Protein AF-A0A518BG07-F1 (afdb_monomer_lite)

Secondary structure (DSSP, 8-state):
------------------------GGGS----STTSSTT------PPPPPPEEEEEEEEEEETTEEEEEEEEEEEEPPPEEEETTEEEEEEEEEETT--EEEEEEEEEEEEEEEEEEETTTEEEEEEEEEEEEEPEE-SS--TTSS-GGGTT----EEEEEE-

Structure (mmCIF, N/CA/C/O backbone):
data_AF-A0A518BG07-F1
#
_entry.id   AF-A0A518BG07-F1
#
loop_
_atom_site.group_PDB
_atom_site.id
_atom_site.type_symbol
_atom_site.label_atom_id
_atom_site.label_alt_id
_atom_site.label_comp_id
_atom_site.label_asym_id
_atom_site.label_entity_id
_atom_site.label_seq_id
_atom_site.pdbx_PDB_ins_code
_atom_site.Cartn_x
_atom_site.Cartn_y
_atom_site.Cartn_z
_atom_site.occupancy
_atom_site.B_iso_or_equiv
_atom_site.auth_seq_id
_atom_site.auth_comp_id
_atom_site.auth_asym_id
_atom_sit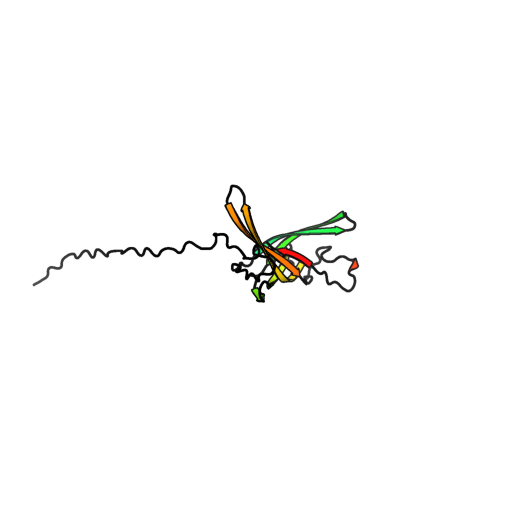e.auth_atom_id
_atom_site.pdbx_PDB_model_num
ATOM 1 N N . MET A 1 1 ? -68.582 53.447 10.411 1.00 40.47 1 MET A N 1
ATOM 2 C CA . MET A 1 1 ? -67.832 52.949 9.236 1.00 40.47 1 MET A CA 1
ATOM 3 C C . MET A 1 1 ? -66.539 53.736 9.213 1.00 40.47 1 MET A C 1
ATOM 5 O O . MET A 1 1 ? -66.644 54.947 9.168 1.00 40.47 1 MET A O 1
ATOM 9 N N . THR A 1 2 ? -65.315 53.256 9.357 1.00 42.22 2 THR A N 1
ATOM 10 C CA . THR A 1 2 ? -64.572 51.976 9.351 1.00 42.22 2 THR A CA 1
ATOM 11 C C . THR A 1 2 ? -63.141 52.449 9.696 1.00 42.22 2 THR A C 1
ATOM 13 O O . THR A 1 2 ? -62.802 53.574 9.357 1.00 42.22 2 THR A O 1
ATOM 16 N N . SER A 1 3 ? -62.188 51.756 10.293 1.00 42.72 3 SER A N 1
ATOM 17 C CA . SER A 1 3 ? -62.021 50.436 10.874 1.00 42.72 3 SER A CA 1
ATOM 18 C C . SER A 1 3 ? -60.641 50.539 11.535 1.00 42.72 3 SER A C 1
ATOM 20 O O . SER A 1 3 ? -59.670 50.886 10.866 1.00 42.72 3 SER A O 1
ATOM 22 N N . SER A 1 4 ? -60.552 50.291 12.834 1.00 48.25 4 SER A N 1
ATOM 23 C CA . SER A 1 4 ? -59.293 50.089 13.552 1.00 48.25 4 SER A CA 1
ATOM 24 C C . SER A 1 4 ? -58.664 48.775 13.085 1.00 48.25 4 SER A C 1
ATOM 26 O O . SER A 1 4 ? -59.399 47.810 12.884 1.00 48.25 4 SER A O 1
ATOM 28 N N . SER A 1 5 ? -57.340 48.677 12.969 1.00 48.06 5 SER A N 1
ATOM 29 C CA . SER A 1 5 ? -56.650 47.386 13.119 1.00 48.06 5 SER A CA 1
ATOM 30 C C . SER A 1 5 ? -55.205 47.586 13.554 1.00 48.06 5 SER A C 1
ATOM 32 O O . SER A 1 5 ? -54.411 48.264 12.908 1.00 48.06 5 SER A O 1
ATOM 34 N N . SER A 1 6 ? -54.950 47.023 14.725 1.00 46.06 6 SER A N 1
ATOM 35 C CA . SER A 1 6 ? -53.798 47.189 15.589 1.00 46.06 6 SER A CA 1
ATOM 36 C C . SER A 1 6 ? -52.596 46.357 15.149 1.00 46.06 6 SER A C 1
ATOM 38 O O . SER A 1 6 ? -52.732 45.258 14.616 1.00 46.06 6 SER A O 1
ATOM 40 N N . PHE A 1 7 ? -51.415 46.880 15.473 1.00 46.66 7 PHE A N 1
ATOM 41 C CA . PHE A 1 7 ? -50.141 46.172 15.502 1.00 46.66 7 PHE A CA 1
ATOM 42 C C . PHE A 1 7 ? -50.223 44.927 16.397 1.00 46.66 7 PHE A C 1
ATOM 44 O O . PHE A 1 7 ? -50.528 45.038 17.584 1.00 46.66 7 PHE A O 1
ATOM 51 N N . VAL A 1 8 ? -49.885 43.759 15.850 1.00 48.16 8 VAL A N 1
ATOM 52 C CA . VAL A 1 8 ? -49.605 42.548 16.630 1.00 48.16 8 VAL A CA 1
ATOM 53 C C . VAL A 1 8 ? -48.163 42.139 16.350 1.00 48.16 8 VAL A C 1
ATOM 55 O O . VAL A 1 8 ? -47.836 41.611 15.290 1.00 48.16 8 VAL A O 1
ATOM 58 N N . PHE A 1 9 ? -47.294 42.430 17.318 1.00 44.75 9 PHE A N 1
ATOM 59 C CA . PHE A 1 9 ? -45.944 41.891 17.414 1.00 44.75 9 PHE A CA 1
ATOM 60 C C . PHE A 1 9 ? -46.033 40.380 17.665 1.00 44.75 9 PHE A C 1
ATOM 62 O O . PHE A 1 9 ? -46.395 39.950 18.758 1.00 44.75 9 PHE A O 1
ATOM 69 N N . ALA A 1 10 ? -45.690 39.569 16.666 1.00 47.91 10 ALA A N 1
ATOM 70 C CA . ALA A 1 10 ? -45.465 38.141 16.855 1.00 47.91 10 ALA A CA 1
ATOM 71 C C . ALA A 1 10 ? -43.994 37.917 17.232 1.00 47.91 10 ALA A C 1
ATOM 73 O O . ALA A 1 10 ? -43.113 37.799 16.382 1.00 47.91 10 ALA A O 1
ATOM 74 N N . PHE A 1 11 ? -43.739 37.900 18.539 1.00 44.12 11 PHE A N 1
ATOM 75 C CA . PHE A 1 11 ? -42.480 37.484 19.148 1.00 44.12 11 PHE A CA 1
ATOM 76 C C . PHE A 1 11 ? -42.407 35.950 19.072 1.00 44.12 11 PHE A C 1
ATOM 78 O O . PHE A 1 11 ? -42.914 35.243 19.942 1.00 44.12 11 PHE A O 1
ATOM 85 N N . ALA A 1 12 ? -41.862 35.418 17.976 1.00 53.66 12 ALA A N 1
ATOM 86 C CA . ALA A 1 12 ? -41.652 33.984 17.827 1.00 53.66 12 ALA A CA 1
ATOM 87 C C . ALA A 1 12 ? -40.496 33.543 18.739 1.00 53.66 12 ALA A C 1
ATOM 89 O O . ALA A 1 12 ? -39.331 33.841 18.477 1.00 53.66 12 ALA A O 1
ATOM 90 N N . LEU A 1 13 ? -40.843 32.847 19.827 1.00 47.78 13 LEU A N 1
ATOM 91 C CA . LEU A 1 13 ? -39.921 32.095 20.675 1.00 47.78 13 LEU A CA 1
ATOM 92 C C . LEU A 1 13 ? -39.088 31.136 19.806 1.00 47.78 13 LEU A C 1
ATOM 94 O O . LEU A 1 13 ? -39.572 30.087 19.381 1.00 47.78 13 LEU A O 1
ATOM 98 N N . LEU A 1 14 ? -37.818 31.471 19.584 1.00 48.44 14 LEU A N 1
ATOM 99 C CA . LEU A 1 14 ? -36.816 30.541 19.078 1.00 48.44 14 LEU A CA 1
ATOM 100 C C . LEU A 1 14 ? -36.394 29.636 20.248 1.00 48.44 14 LEU A C 1
ATOM 102 O O . LEU A 1 14 ? -35.444 29.923 20.975 1.00 48.44 14 LEU A O 1
ATOM 106 N N . VAL A 1 15 ? -37.172 28.580 20.494 1.00 55.09 15 VAL A N 1
ATOM 107 C CA . VAL A 1 15 ? -36.820 27.541 21.467 1.00 55.09 15 VAL A CA 1
ATOM 108 C C . VAL A 1 15 ? -35.585 26.812 20.954 1.00 55.09 15 VAL A C 1
ATOM 110 O O . VAL A 1 15 ? -35.573 26.245 19.864 1.00 55.09 15 VAL A O 1
ATOM 113 N N . ALA A 1 16 ? -34.544 26.872 21.776 1.00 52.25 16 ALA A N 1
ATOM 114 C CA . ALA A 1 16 ? -33.262 26.226 21.614 1.00 52.25 16 ALA A CA 1
ATOM 115 C C . ALA A 1 16 ? -33.402 24.744 21.238 1.00 52.25 16 ALA A C 1
ATOM 117 O O . ALA A 1 16 ? -33.660 23.887 22.082 1.00 52.25 16 ALA A O 1
ATOM 118 N N . SER A 1 17 ? -33.127 24.425 19.976 1.00 50.03 17 SER A N 1
ATOM 119 C CA . SER A 1 17 ? -32.687 23.092 19.588 1.00 50.03 17 SER A CA 1
ATOM 120 C C . SER A 1 17 ? -31.213 22.949 19.975 1.00 50.03 17 SER A C 1
ATOM 122 O O . SER A 1 17 ? -30.315 23.026 19.135 1.00 50.03 17 SER A O 1
ATOM 124 N N . LEU A 1 18 ? -30.959 22.755 21.272 1.00 48.25 18 LEU A N 1
ATOM 125 C CA . LEU A 1 18 ? -29.749 22.096 21.758 1.00 48.25 18 LEU A CA 1
ATOM 126 C C . LEU A 1 18 ? -29.840 20.631 21.323 1.00 48.25 18 LEU A C 1
ATOM 128 O O . LEU A 1 18 ? -30.127 19.744 22.121 1.00 48.25 18 LEU A O 1
ATOM 132 N N . ILE A 1 19 ? -29.655 20.385 20.028 1.00 54.78 19 ILE A N 1
ATOM 133 C CA . ILE A 1 19 ? -29.271 19.060 19.566 1.00 54.78 19 ILE A CA 1
ATOM 134 C C . ILE A 1 19 ? -27.857 18.897 20.118 1.00 54.78 19 ILE A C 1
ATOM 136 O O . ILE A 1 19 ? -26.991 19.695 19.749 1.00 54.78 19 ILE A O 1
ATOM 140 N N . PRO A 1 20 ? -27.595 17.950 21.035 1.00 49.59 20 PRO A N 1
ATOM 141 C CA . PRO A 1 20 ? -26.227 17.606 21.350 1.00 49.59 20 PRO A CA 1
ATOM 142 C C . PRO A 1 20 ? -25.621 17.114 20.041 1.00 49.59 20 PRO A C 1
ATOM 144 O O . PRO A 1 20 ? -25.918 16.015 19.577 1.00 49.59 20 PRO A O 1
ATOM 147 N N . SER A 1 21 ? -24.825 17.973 19.410 1.00 48.00 21 SER A N 1
ATOM 148 C CA . SER A 1 21 ? -23.903 17.595 18.357 1.00 48.00 21 SER A CA 1
ATOM 149 C C . SER A 1 21 ? -23.117 16.432 18.937 1.00 48.00 21 SER A C 1
ATOM 151 O O . SER A 1 21 ? -22.304 16.632 19.844 1.00 48.00 21 SER A O 1
ATOM 153 N N . GLY A 1 22 ? -23.438 15.208 18.508 1.00 48.91 22 GLY A N 1
ATOM 154 C CA . GLY A 1 22 ? -22.657 14.038 18.858 1.00 48.91 22 GLY A CA 1
ATOM 155 C C . GLY A 1 22 ? -21.221 14.411 18.551 1.00 48.91 22 GLY A C 1
ATOM 156 O O . GLY A 1 22 ? -20.903 14.740 17.407 1.00 48.91 22 GLY A O 1
ATOM 157 N N . ARG A 1 23 ? -20.384 14.500 19.591 1.00 46.72 23 ARG A N 1
ATOM 158 C CA . ARG A 1 23 ? -18.953 14.700 19.392 1.00 46.72 23 ARG A CA 1
ATOM 159 C C . ARG A 1 23 ? -18.553 13.631 18.397 1.00 46.72 23 ARG A C 1
ATOM 161 O O . ARG A 1 23 ? -18.807 12.458 18.659 1.00 46.72 23 ARG A O 1
ATOM 168 N N . ALA A 1 24 ? -18.025 14.051 17.252 1.00 45.16 24 ALA A N 1
ATOM 169 C CA . ALA A 1 24 ? -17.503 13.142 16.257 1.00 45.16 24 ALA A CA 1
ATOM 170 C C . ALA A 1 24 ? -16.612 12.136 16.994 1.00 45.16 24 ALA A C 1
ATOM 172 O O . ALA A 1 24 ? -15.561 12.499 17.519 1.00 45.16 24 ALA A O 1
ATOM 173 N N . SER A 1 25 ? -17.046 10.880 17.077 1.00 51.16 25 SER A N 1
ATOM 174 C CA . SER A 1 25 ? -16.317 9.776 17.708 1.00 51.16 25 SER A CA 1
ATOM 175 C C . SER A 1 25 ? -15.059 9.390 16.918 1.00 51.16 25 SER A C 1
ATOM 177 O O . SER A 1 25 ? -14.484 8.332 17.130 1.00 51.16 25 SER A O 1
ATOM 179 N N . ALA A 1 26 ? -14.609 10.256 16.010 1.00 50.91 26 ALA A N 1
ATOM 180 C CA . ALA A 1 26 ? -13.551 10.005 15.051 1.00 50.91 26 ALA A CA 1
ATOM 181 C C . ALA A 1 26 ? -12.133 10.216 15.612 1.00 50.91 26 ALA A C 1
ATOM 183 O O . ALA A 1 26 ? -11.179 10.071 14.857 1.00 50.91 26 ALA A O 1
ATOM 184 N N . GLN A 1 27 ? -11.957 10.574 16.893 1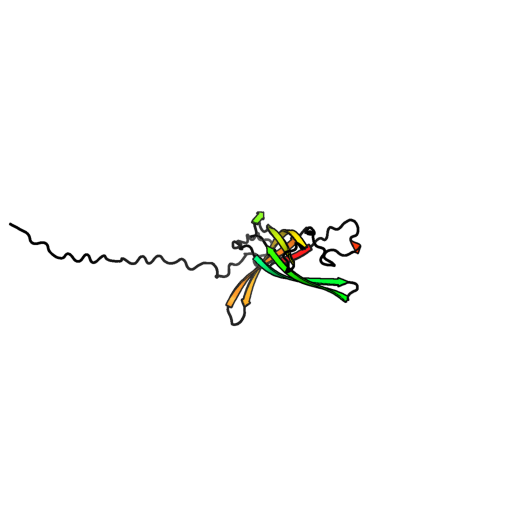.00 58.78 27 GLN A N 1
ATOM 185 C CA . GLN A 1 27 ? -10.614 10.818 17.459 1.00 58.78 27 GLN A CA 1
ATOM 186 C C . GLN A 1 27 ? -10.357 10.213 18.844 1.00 58.78 27 GLN A C 1
ATOM 188 O O . GLN A 1 27 ? -9.320 10.476 19.448 1.00 58.78 27 GLN A O 1
ATOM 193 N N . CYS A 1 28 ? -11.257 9.383 19.369 1.00 69.50 28 CYS A N 1
ATOM 194 C CA . CYS A 1 28 ? -10.943 8.625 20.578 1.00 69.50 28 CYS A CA 1
ATOM 195 C C . CYS A 1 28 ? -10.273 7.312 20.183 1.00 69.50 28 CYS A C 1
ATOM 197 O O . CYS A 1 28 ? -10.866 6.552 19.422 1.00 69.50 28 CYS A O 1
ATOM 199 N N . TYR A 1 29 ? -9.089 7.028 20.736 1.00 80.19 29 TYR A N 1
ATOM 200 C CA . TYR A 1 29 ? -8.416 5.743 20.539 1.00 80.19 29 TYR A CA 1
ATOM 201 C C . TYR A 1 29 ? -9.369 4.578 20.813 1.00 80.19 29 TYR A C 1
ATOM 203 O O . TYR A 1 29 ? -9.928 4.488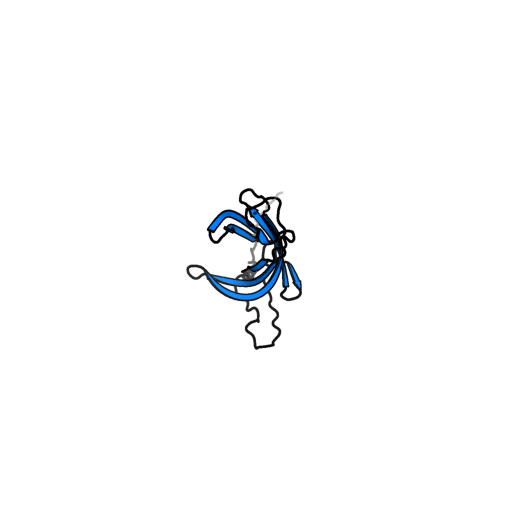 21.910 1.00 80.19 29 TYR A O 1
ATOM 211 N N . GLN A 1 30 ? -9.533 3.705 19.826 1.00 82.19 30 GLN A N 1
ATOM 212 C CA . GLN A 1 30 ? -10.313 2.479 19.930 1.00 82.19 30 GLN A CA 1
ATOM 213 C C . GLN A 1 30 ? -9.351 1.291 20.001 1.00 82.19 30 GLN A C 1
ATOM 215 O O . GLN A 1 30 ? -8.721 0.984 18.991 1.00 82.19 30 GLN A O 1
ATOM 220 N N . PRO A 1 31 ? -9.202 0.625 21.159 1.00 80.62 31 PRO A N 1
ATOM 221 C CA . PRO A 1 31 ? -8.433 -0.610 21.229 1.00 80.62 31 PRO A CA 1
ATOM 222 C C . PRO A 1 31 ? -8.976 -1.633 20.226 1.00 80.62 31 PRO A C 1
ATOM 224 O O . PRO A 1 31 ? -10.188 -1.803 20.103 1.00 80.62 31 PRO A O 1
ATOM 227 N N . ASP A 1 32 ? -8.083 -2.324 19.531 1.00 81.88 32 ASP A N 1
ATOM 228 C CA . ASP A 1 32 ? -8.430 -3.372 18.564 1.00 81.88 32 ASP A CA 1
ATOM 229 C C . ASP A 1 32 ? -8.710 -4.735 19.220 1.00 81.88 32 ASP A C 1
ATOM 231 O O . ASP A 1 32 ? -9.134 -5.675 18.550 1.00 81.88 32 ASP A O 1
ATOM 235 N N . GLY A 1 33 ? -8.481 -4.835 20.533 1.00 80.19 33 GLY A N 1
ATOM 236 C CA . GLY A 1 33 ? -8.649 -6.053 21.319 1.00 80.19 33 GLY A CA 1
ATOM 237 C C . GLY A 1 33 ? -7.537 -7.084 21.118 1.00 80.19 33 GLY A C 1
ATOM 238 O O . GLY A 1 33 ? -7.590 -8.129 21.765 1.00 80.19 33 GLY A O 1
ATOM 239 N N . LEU A 1 34 ? -6.534 -6.809 20.275 1.00 79.00 34 LEU A N 1
ATOM 240 C CA . LEU A 1 34 ? -5.439 -7.739 19.975 1.00 79.00 34 LEU A CA 1
ATOM 241 C C . LEU A 1 34 ? -4.390 -7.811 21.095 1.00 79.00 34 LEU A C 1
ATOM 243 O O . LEU A 1 34 ? -3.668 -8.799 21.186 1.00 79.00 34 LEU A O 1
ATOM 247 N N . ASP A 1 35 ? -4.374 -6.834 22.004 1.00 75.81 35 ASP A N 1
ATOM 248 C CA . ASP A 1 35 ? -3.534 -6.823 23.215 1.00 75.81 35 ASP A CA 1
ATOM 249 C C . ASP A 1 35 ? -4.072 -7.731 24.353 1.00 75.81 35 ASP A C 1
ATOM 251 O O . ASP A 1 35 ? -3.655 -7.621 25.509 1.00 75.81 35 ASP A O 1
ATOM 255 N N . GLY A 1 36 ? -5.052 -8.592 24.058 1.00 72.12 36 GLY A N 1
ATOM 256 C CA . GLY A 1 36 ? -5.704 -9.484 25.018 1.00 72.12 36 GLY A CA 1
ATOM 257 C C . GLY A 1 36 ? -4.860 -10.686 25.465 1.00 72.12 36 GLY A C 1
ATOM 258 O O . GLY A 1 36 ? -3.701 -10.863 25.095 1.00 72.12 36 GLY A O 1
ATOM 259 N N . LEU A 1 37 ? -5.463 -11.555 26.287 1.00 75.69 37 LEU A N 1
ATOM 260 C CA . LEU A 1 37 ? -4.823 -12.801 26.722 1.00 75.69 37 LEU A CA 1
ATOM 261 C C . LEU A 1 37 ? -4.482 -13.696 25.512 1.00 75.69 37 LEU A C 1
ATOM 263 O O . LEU A 1 37 ? -5.274 -13.755 24.563 1.00 75.69 37 LEU A O 1
ATOM 267 N N . PRO A 1 38 ? -3.366 -14.456 25.561 1.00 72.62 38 PRO A N 1
ATOM 268 C CA . PRO A 1 38 ? -3.018 -15.406 24.510 1.00 72.62 38 PRO A CA 1
ATOM 269 C C . PRO A 1 38 ? -4.191 -16.345 24.197 1.00 72.62 38 PRO A C 1
ATOM 271 O O . PRO A 1 38 ? -4.862 -16.827 25.110 1.00 72.62 38 PRO A O 1
ATOM 274 N N . CYS A 1 39 ? -4.414 -16.623 22.910 1.00 66.62 39 CYS A N 1
ATOM 275 C CA . CYS A 1 39 ? -5.445 -17.544 22.409 1.00 66.62 39 CYS A CA 1
ATOM 276 C C . CYS A 1 39 ? -6.910 -17.095 22.594 1.00 66.62 39 CYS A C 1
ATOM 278 O O . CYS A 1 39 ? -7.814 -17.914 22.426 1.00 66.62 39 CYS A O 1
ATOM 280 N N . THR A 1 40 ? -7.173 -15.821 22.898 1.00 68.94 40 THR A N 1
ATOM 281 C CA . THR A 1 40 ? -8.535 -15.266 22.835 1.00 68.94 40 THR A CA 1
ATOM 282 C C . THR A 1 40 ? -8.810 -14.682 21.449 1.00 68.94 40 THR A C 1
ATOM 284 O O . THR A 1 40 ? -7.999 -13.937 20.907 1.00 68.94 40 THR A O 1
ATOM 287 N N . THR A 1 41 ? -9.940 -15.043 20.833 1.00 66.38 41 THR A N 1
ATOM 288 C CA . THR A 1 41 ? -10.384 -14.415 19.579 1.00 66.38 41 THR A CA 1
ATOM 289 C C . THR A 1 41 ? -10.801 -12.981 19.861 1.00 66.38 41 THR A C 1
ATOM 291 O O . THR A 1 41 ? -11.839 -12.746 20.480 1.00 66.38 41 THR A O 1
ATOM 294 N N . ALA A 1 42 ? -10.002 -12.034 19.388 1.00 68.56 42 ALA A N 1
ATOM 295 C CA . ALA A 1 42 ? -10.360 -10.630 19.354 1.00 68.56 42 ALA A CA 1
ATOM 296 C C . ALA A 1 42 ? -10.973 -10.286 17.993 1.00 68.56 42 ALA A C 1
ATOM 298 O O . ALA A 1 42 ? -10.470 -10.694 16.947 1.00 68.56 42 ALA A O 1
ATOM 299 N N . LEU A 1 43 ? -12.080 -9.545 18.019 1.00 70.81 43 LEU A N 1
ATOM 300 C CA . LEU A 1 43 ? -12.687 -8.962 16.829 1.00 70.81 43 LEU A CA 1
ATOM 301 C C . LEU A 1 43 ? -12.290 -7.491 16.784 1.00 70.81 43 LEU A C 1
ATOM 303 O O . LEU A 1 43 ? -12.785 -6.689 17.578 1.00 70.81 43 LEU A O 1
ATOM 307 N N . SER A 1 44 ? -11.404 -7.139 15.858 1.00 72.88 44 SER A N 1
ATOM 308 C CA . SER A 1 44 ? -11.049 -5.746 15.632 1.00 72.88 44 SER A CA 1
ATOM 309 C C . SER A 1 44 ? -12.187 -5.040 14.894 1.00 72.88 44 SER A C 1
ATOM 311 O O . SER A 1 44 ? -12.662 -5.486 13.850 1.00 72.88 44 SER A O 1
ATOM 313 N N . THR A 1 45 ? -12.656 -3.923 15.449 1.00 76.94 45 THR A N 1
ATOM 314 C CA . THR A 1 45 ? -13.600 -3.034 14.759 1.00 76.94 45 THR A CA 1
ATOM 315 C C . THR A 1 45 ? -12.803 -1.894 14.147 1.00 76.94 45 THR A C 1
ATOM 317 O O . THR A 1 45 ? -12.370 -0.984 14.852 1.00 76.94 45 THR A O 1
ATOM 320 N N . LEU A 1 46 ? -12.564 -1.966 12.840 1.00 83.50 46 LEU A N 1
ATOM 321 C CA . LEU A 1 46 ? -11.824 -0.936 12.120 1.00 83.50 46 LEU A CA 1
ATOM 322 C C . LEU A 1 46 ? -12.764 0.198 11.680 1.00 83.50 46 LEU A C 1
ATOM 324 O O . LEU A 1 46 ? -13.932 -0.060 11.369 1.00 83.50 46 LEU A O 1
ATOM 328 N N . PRO A 1 47 ? -12.284 1.454 11.627 1.00 87.56 47 PRO A N 1
ATOM 329 C CA . PRO A 1 47 ? -13.045 2.529 11.009 1.00 87.56 47 PRO A CA 1
ATOM 330 C C . PRO A 1 47 ? -13.164 2.307 9.494 1.00 87.56 47 PRO A C 1
ATOM 332 O O . PRO A 1 47 ? -12.374 1.592 8.881 1.00 87.56 47 PRO A O 1
ATOM 335 N N . ALA A 1 48 ? -14.134 2.972 8.867 1.00 88.56 48 ALA A N 1
ATOM 336 C CA . ALA A 1 48 ? -14.164 3.064 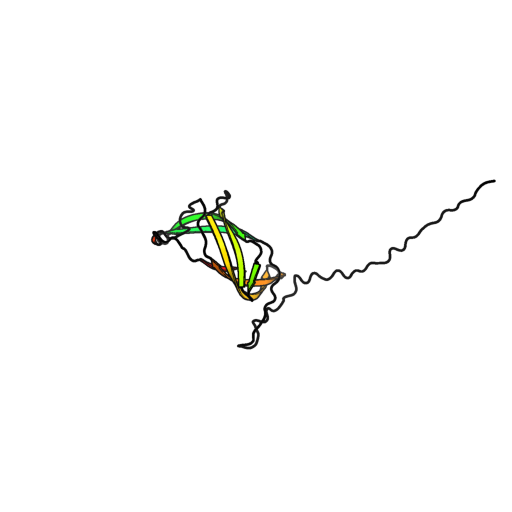7.414 1.00 88.56 48 ALA A CA 1
ATOM 337 C C . ALA A 1 48 ? -13.023 3.977 6.939 1.00 88.56 48 ALA A C 1
ATOM 339 O O . ALA A 1 48 ? -12.978 5.155 7.303 1.00 88.56 48 ALA A O 1
ATOM 340 N N . PHE A 1 49 ? -12.115 3.444 6.122 1.00 90.88 49 PHE A N 1
ATOM 341 C CA . PHE A 1 49 ? -11.020 4.219 5.540 1.00 90.88 49 PHE A CA 1
ATOM 342 C C . PHE A 1 49 ? -11.443 4.825 4.193 1.00 90.88 49 PHE A C 1
ATOM 344 O O . PHE A 1 49 ? -12.063 4.136 3.377 1.00 90.88 49 PHE A O 1
ATOM 351 N N . PRO A 1 50 ? -11.125 6.105 3.929 1.00 94.62 50 PRO A N 1
ATOM 352 C CA . PRO A 1 50 ? -11.370 6.713 2.627 1.00 94.62 50 PRO A CA 1
ATOM 353 C C . PRO A 1 50 ? -10.389 6.173 1.568 1.00 94.62 50 PRO A C 1
ATOM 355 O O . PRO A 1 50 ? -9.352 5.609 1.923 1.00 94.62 50 PRO A O 1
ATOM 358 N N . PRO A 1 51 ? -10.662 6.380 0.266 1.00 95.50 51 PRO A N 1
ATOM 359 C CA . PRO A 1 51 ? -9.630 6.220 -0.755 1.00 95.50 51 PRO A CA 1
ATOM 360 C C . PRO A 1 51 ? -8.467 7.187 -0.493 1.00 95.50 51 PRO A C 1
ATOM 362 O O . PRO A 1 51 ? -8.670 8.290 0.027 1.00 95.50 51 PRO A O 1
ATOM 365 N N . ALA A 1 52 ? -7.258 6.791 -0.881 1.00 95.44 52 ALA A N 1
ATOM 366 C CA . ALA A 1 52 ? -6.043 7.560 -0.636 1.00 95.44 52 ALA A CA 1
ATOM 367 C C . ALA A 1 52 ? -5.294 7.869 -1.934 1.00 95.44 52 ALA A C 1
ATOM 369 O O . ALA A 1 52 ? -5.283 7.078 -2.877 1.00 95.44 52 ALA A O 1
ATOM 370 N N . LEU A 1 53 ? -4.639 9.028 -1.958 1.00 95.62 53 LEU A N 1
ATOM 371 C CA . LEU A 1 53 ? -3.718 9.434 -3.011 1.00 95.62 53 LEU A CA 1
ATOM 372 C C . LEU A 1 53 ? -2.401 9.829 -2.349 1.00 95.62 53 LEU A C 1
ATOM 374 O O . LEU A 1 53 ? -2.343 10.811 -1.609 1.00 95.62 53 LEU A O 1
ATOM 378 N N . LEU A 1 54 ? -1.368 9.027 -2.571 1.00 93.69 54 LEU A N 1
ATOM 379 C CA . LEU A 1 54 ? -0.094 9.119 -1.876 1.00 93.69 54 LEU A CA 1
ATOM 380 C C . LEU A 1 54 ? 0.999 9.560 -2.856 1.00 93.69 54 LEU A C 1
ATOM 382 O O . LEU A 1 54 ? 1.110 8.979 -3.941 1.00 93.69 54 LEU A O 1
ATOM 386 N N . PRO A 1 55 ? 1.827 10.559 -2.501 1.00 93.56 55 PRO A N 1
ATOM 387 C CA . PRO A 1 55 ? 3.019 10.853 -3.280 1.00 93.56 55 PRO A CA 1
ATOM 388 C C . PRO A 1 55 ? 3.955 9.644 -3.227 1.00 93.56 55 PRO A C 1
ATOM 390 O O . PRO A 1 55 ? 4.175 9.063 -2.163 1.00 93.56 55 PRO A O 1
ATOM 393 N N . ALA A 1 56 ? 4.513 9.271 -4.371 1.00 89.06 56 ALA A N 1
ATOM 394 C CA . ALA A 1 56 ? 5.406 8.132 -4.483 1.00 89.06 56 ALA A CA 1
ATOM 395 C C . ALA A 1 56 ? 6.683 8.503 -5.235 1.00 89.06 56 ALA A C 1
ATOM 397 O O . ALA A 1 56 ? 6.744 9.438 -6.038 1.00 89.06 56 ALA A O 1
ATOM 398 N N . GLN A 1 57 ? 7.729 7.732 -4.974 1.00 87.00 57 GLN A N 1
ATOM 399 C CA . GLN A 1 57 ? 8.976 7.814 -5.705 1.00 87.00 57 GLN A CA 1
ATOM 400 C C . GLN A 1 57 ? 9.394 6.408 -6.102 1.00 87.00 57 GLN A C 1
ATOM 402 O O . GLN A 1 57 ? 9.516 5.521 -5.261 1.00 87.00 57 GLN A O 1
ATOM 407 N N . SER A 1 58 ? 9.611 6.220 -7.395 1.00 80.44 58 SER A N 1
ATOM 408 C CA . SER A 1 58 ? 10.127 4.974 -7.938 1.00 80.44 58 SER A CA 1
ATOM 409 C C . SER A 1 58 ? 11.645 5.063 -7.983 1.00 80.44 58 SER A C 1
ATOM 411 O O . SER A 1 58 ? 12.196 6.044 -8.481 1.00 80.44 58 SER A O 1
ATOM 413 N N . ILE A 1 59 ? 12.322 4.048 -7.457 1.00 84.00 59 ILE A N 1
ATOM 414 C CA . ILE A 1 59 ? 13.783 3.959 -7.439 1.00 84.00 59 ILE A CA 1
ATOM 415 C C . ILE A 1 59 ? 14.169 2.628 -8.073 1.00 84.00 59 ILE A C 1
ATOM 417 O O . ILE A 1 59 ? 13.701 1.577 -7.643 1.00 84.00 59 ILE A O 1
ATOM 421 N N . CYS A 1 60 ? 15.022 2.679 -9.092 1.00 81.81 60 CYS A N 1
ATOM 422 C CA . CYS A 1 60 ? 15.632 1.505 -9.689 1.00 81.81 60 CYS A CA 1
ATOM 423 C C . CYS A 1 60 ? 17.091 1.368 -9.251 1.00 81.81 60 CYS A C 1
ATOM 425 O O . CYS A 1 60 ? 17.903 2.270 -9.467 1.00 81.81 60 CYS A O 1
ATOM 427 N N . TRP A 1 61 ? 17.426 0.177 -8.763 1.00 80.38 61 TRP A N 1
ATOM 428 C CA . TRP A 1 61 ? 18.794 -0.264 -8.535 1.00 80.38 61 TRP A CA 1
ATOM 429 C C . TRP A 1 61 ? 19.181 -1.336 -9.557 1.00 80.38 61 TRP A C 1
ATOM 431 O O . TRP A 1 61 ? 18.440 -2.301 -9.738 1.00 80.38 61 TRP A O 1
ATOM 441 N N . ASP A 1 62 ? 20.350 -1.191 -10.176 1.00 80.00 62 ASP A N 1
ATOM 442 C CA . ASP A 1 62 ? 20.971 -2.208 -11.030 1.00 80.00 62 ASP A CA 1
ATOM 443 C C . ASP A 1 62 ? 22.445 -2.359 -10.644 1.00 80.00 62 ASP A C 1
ATOM 445 O O . ASP A 1 62 ? 23.162 -1.370 -10.501 1.00 80.00 62 ASP A O 1
ATOM 449 N N . GLY A 1 63 ? 22.893 -3.590 -10.395 1.00 80.06 63 GLY A N 1
ATOM 450 C CA . GLY A 1 63 ? 24.266 -3.854 -9.951 1.00 80.06 63 GLY A CA 1
ATOM 451 C C . GLY A 1 63 ? 24.688 -3.067 -8.699 1.00 80.06 63 GLY A C 1
ATOM 452 O O . GLY A 1 63 ? 25.832 -2.631 -8.614 1.00 80.06 63 GLY A O 1
ATOM 453 N N . CYS A 1 64 ? 23.770 -2.848 -7.748 1.00 79.19 64 CYS A N 1
ATOM 454 C CA . CYS A 1 64 ? 23.965 -1.996 -6.560 1.00 79.19 64 CYS A CA 1
ATOM 455 C C . CYS A 1 64 ? 24.230 -0.506 -6.862 1.00 79.19 64 CYS A C 1
ATOM 457 O O . CYS A 1 64 ? 24.622 0.243 -5.967 1.00 79.19 64 CYS A O 1
ATOM 459 N N . VAL A 1 65 ? 23.990 -0.060 -8.094 1.00 84.56 65 VAL A N 1
ATOM 460 C CA . VAL A 1 65 ? 24.068 1.341 -8.514 1.00 84.56 65 VAL A CA 1
ATOM 461 C C . VAL A 1 65 ? 22.656 1.859 -8.773 1.00 84.56 65 VAL A C 1
ATOM 463 O O . VAL A 1 65 ? 21.782 1.125 -9.232 1.00 84.56 65 VAL A O 1
ATOM 466 N N . LEU A 1 66 ? 22.410 3.131 -8.457 1.00 85.25 66 LEU A N 1
ATOM 467 C CA . LEU A 1 66 ? 21.156 3.790 -8.806 1.00 85.25 66 LEU A CA 1
ATOM 468 C C . LEU A 1 66 ? 21.078 3.924 -10.333 1.00 85.25 66 LEU A C 1
ATOM 470 O O . LEU A 1 66 ? 21.780 4.745 -10.919 1.00 85.25 66 LEU A O 1
ATOM 474 N N . ALA A 1 67 ? 20.228 3.123 -10.967 1.00 83.88 67 ALA A N 1
ATOM 475 C CA . ALA A 1 67 ? 20.051 3.120 -12.417 1.00 83.88 67 ALA A CA 1
ATOM 476 C C . ALA A 1 67 ? 18.917 4.048 -12.876 1.00 83.88 67 ALA A C 1
ATOM 478 O O . ALA A 1 67 ? 18.894 4.476 -14.029 1.00 83.88 67 ALA A O 1
ATOM 479 N N . GLY A 1 68 ? 17.995 4.412 -11.980 1.00 80.81 68 GLY A N 1
ATOM 480 C CA . GLY A 1 68 ? 16.958 5.389 -12.291 1.00 80.81 68 GLY A CA 1
ATOM 481 C C . GLY A 1 68 ? 16.136 5.810 -11.082 1.00 80.81 68 GLY A C 1
ATOM 482 O O . GLY A 1 68 ? 16.013 5.079 -10.102 1.00 80.81 68 GLY A O 1
ATOM 483 N N . GLN A 1 69 ? 15.542 6.994 -11.168 1.00 86.81 69 GLN A N 1
ATOM 484 C CA . GLN A 1 69 ? 14.603 7.516 -10.183 1.00 86.81 69 GLN A CA 1
ATOM 485 C C . GLN A 1 69 ? 13.491 8.261 -10.916 1.00 86.81 69 GLN A C 1
ATOM 487 O O . GLN A 1 69 ? 13.734 8.914 -11.930 1.00 86.81 69 GLN A O 1
ATOM 492 N N . GLY A 1 70 ? 12.267 8.138 -10.423 1.00 82.81 70 GLY A N 1
ATOM 493 C CA . GLY A 1 70 ? 11.089 8.745 -11.024 1.00 82.81 70 GLY A CA 1
ATOM 494 C C . GLY A 1 70 ? 10.117 9.183 -9.949 1.00 82.81 70 GLY A C 1
ATOM 495 O O . GLY A 1 70 ? 10.023 8.567 -8.888 1.00 82.81 70 GLY A O 1
ATOM 496 N N . CYS A 1 71 ? 9.396 10.260 -10.216 1.00 88.00 71 CYS A N 1
ATOM 497 C CA . CYS A 1 71 ? 8.261 10.630 -9.393 1.00 88.00 71 CYS A CA 1
ATOM 498 C C . CYS A 1 71 ? 7.032 9.827 -9.820 1.00 88.00 71 CYS A C 1
ATOM 500 O O . CYS A 1 71 ? 6.893 9.451 -10.987 1.00 88.00 71 CYS A O 1
ATOM 502 N N . GLY A 1 72 ? 6.149 9.570 -8.866 1.00 88.75 72 GLY A N 1
ATOM 503 C CA . GLY A 1 72 ? 4.888 8.914 -9.130 1.00 88.75 72 GLY A CA 1
ATOM 504 C C . GLY A 1 72 ? 3.847 9.240 -8.080 1.00 88.75 72 GLY A C 1
ATOM 505 O O . GLY A 1 72 ? 4.088 9.970 -7.115 1.00 88.75 72 GLY A O 1
ATOM 506 N N . VAL A 1 73 ? 2.669 8.688 -8.292 1.00 93.19 73 VAL A N 1
ATOM 507 C CA . VAL A 1 73 ? 1.529 8.818 -7.404 1.00 93.19 73 VAL A CA 1
ATOM 508 C C . VAL A 1 73 ? 0.902 7.444 -7.270 1.00 93.19 73 VAL A C 1
ATOM 510 O O . VAL A 1 73 ? 0.642 6.766 -8.263 1.00 93.19 73 VAL A O 1
ATOM 513 N N . VAL A 1 74 ? 0.661 7.031 -6.030 1.00 93.56 74 VAL A N 1
ATOM 514 C CA . VAL A 1 74 ? -0.065 5.802 -5.722 1.00 93.56 74 VAL A CA 1
ATOM 515 C C . VAL A 1 74 ? -1.479 6.182 -5.319 1.00 93.56 74 VAL A C 1
ATOM 517 O O . VAL A 1 74 ? -1.689 6.877 -4.327 1.00 93.56 74 VAL A O 1
ATOM 520 N N . SER A 1 75 ? -2.454 5.723 -6.090 1.00 96.25 75 SER A N 1
ATOM 521 C CA . SER A 1 75 ? -3.865 5.794 -5.728 1.00 96.25 75 SER A CA 1
ATOM 522 C C . SER A 1 75 ? -4.326 4.454 -5.169 1.00 96.25 75 SER A C 1
ATOM 524 O O . SER A 1 75 ? -4.005 3.394 -5.711 1.00 96.25 75 SER A O 1
ATOM 526 N N . LEU A 1 76 ? -5.074 4.525 -4.076 1.00 96.94 76 LEU A N 1
ATOM 527 C CA . LEU A 1 76 ? -5.672 3.400 -3.376 1.00 96.94 76 LEU A CA 1
ATOM 528 C C . LEU A 1 76 ? -7.184 3.621 -3.320 1.00 96.94 76 LEU A C 1
ATOM 530 O O . LEU A 1 76 ? -7.644 4.699 -2.930 1.00 96.94 76 LEU A O 1
ATOM 534 N N . SER A 1 77 ? -7.970 2.612 -3.691 1.00 97.44 77 SER A N 1
ATOM 535 C CA . SER A 1 77 ? -9.411 2.638 -3.430 1.00 97.44 77 SER A CA 1
ATOM 536 C C . SER A 1 77 ? -9.699 2.582 -1.927 1.00 97.44 77 SER A C 1
ATOM 538 O O . SER A 1 77 ? -8.835 2.238 -1.123 1.00 97.44 77 SER A O 1
ATOM 540 N N . ALA A 1 78 ? -10.942 2.876 -1.539 1.00 95.69 78 ALA A N 1
ATOM 541 C CA . ALA A 1 78 ? -11.387 2.564 -0.186 1.00 95.69 78 ALA A CA 1
ATOM 542 C C . ALA A 1 78 ? -11.252 1.042 0.059 1.00 95.69 78 ALA A C 1
ATOM 544 O O . ALA A 1 78 ? -11.646 0.267 -0.824 1.00 95.69 78 ALA A O 1
ATOM 545 N N . PRO A 1 79 ? -10.711 0.606 1.211 1.00 94.31 79 PRO A N 1
ATOM 546 C CA . PRO A 1 79 ? -10.664 -0.803 1.579 1.00 94.31 79 PRO A CA 1
ATOM 547 C C . PRO A 1 79 ? -12.059 -1.410 1.679 1.00 94.31 79 PRO A C 1
ATOM 549 O O . PRO A 1 79 ? -12.940 -0.865 2.345 1.00 94.31 79 PRO A O 1
ATOM 552 N N . THR A 1 80 ? -12.242 -2.565 1.047 1.00 94.19 80 THR A N 1
ATOM 553 C CA . THR A 1 80 ? -13.462 -3.372 1.158 1.00 94.19 80 THR A CA 1
ATOM 554 C C . THR A 1 80 ? -13.150 -4.615 1.974 1.00 94.19 80 THR A C 1
ATOM 556 O O . THR A 1 80 ? -12.204 -5.331 1.666 1.00 94.19 80 THR A O 1
ATOM 559 N N . GLN A 1 81 ? -13.919 -4.871 3.030 1.00 91.81 81 GLN A N 1
ATOM 560 C CA . GLN A 1 81 ? -13.740 -6.067 3.850 1.00 91.81 81 GLN A CA 1
ATOM 561 C C . GLN A 1 81 ? -14.173 -7.304 3.058 1.00 91.81 81 GLN A C 1
ATOM 563 O O . GLN A 1 81 ? -15.295 -7.344 2.551 1.00 91.81 81 GLN A O 1
ATOM 568 N N . LEU A 1 82 ? -13.296 -8.303 2.962 1.00 89.44 82 LEU A N 1
ATOM 569 C CA . LEU A 1 82 ? -13.607 -9.584 2.326 1.00 89.44 82 LEU A CA 1
ATOM 570 C C . LEU A 1 82 ? -14.179 -10.558 3.358 1.00 89.44 82 LEU A C 1
ATOM 572 O O . LEU A 1 82 ? -15.301 -11.043 3.220 1.00 89.44 82 LEU A O 1
ATOM 576 N N . GLN A 1 83 ? -13.407 -10.815 4.414 1.00 86.88 83 GLN A N 1
ATOM 577 C CA . GLN A 1 83 ? -13.770 -11.708 5.511 1.00 86.88 83 GLN A CA 1
ATOM 578 C C . GLN A 1 83 ? -12.948 -11.370 6.758 1.00 86.88 83 GLN A C 1
ATOM 580 O O . GLN A 1 83 ? -11.748 -11.149 6.665 1.00 86.88 83 GLN A O 1
ATOM 585 N N . CYS A 1 84 ? -13.564 -11.366 7.943 1.00 84.44 84 CYS A N 1
ATOM 586 C CA . CYS A 1 84 ? -12.859 -11.145 9.215 1.00 84.44 84 CYS A CA 1
ATOM 587 C C . CYS A 1 84 ? -11.914 -9.920 9.174 1.00 84.44 84 CYS A C 1
ATOM 589 O O . CYS A 1 84 ? -12.367 -8.799 8.979 1.00 84.44 84 CYS A O 1
ATOM 591 N N . ALA A 1 85 ? -10.610 -10.127 9.363 1.00 86.25 85 ALA A N 1
ATOM 592 C CA . ALA A 1 85 ? -9.577 -9.093 9.366 1.00 86.25 85 ALA A CA 1
ATOM 593 C C . ALA A 1 85 ? -8.937 -8.860 7.978 1.00 86.25 85 ALA A C 1
ATOM 595 O O . ALA A 1 85 ? -7.935 -8.151 7.884 1.00 86.25 85 ALA A O 1
ATOM 596 N N . GLU A 1 86 ? -9.496 -9.460 6.924 1.00 91.00 86 GLU A N 1
ATOM 597 C CA . GLU A 1 86 ? -9.003 -9.388 5.549 1.00 91.00 86 GLU A CA 1
ATOM 598 C C . GLU A 1 86 ? -9.767 -8.336 4.743 1.00 91.00 86 GLU A C 1
ATOM 600 O O . GLU A 1 86 ? -11.005 -8.300 4.719 1.00 91.00 86 GLU A O 1
ATOM 605 N N . TYR A 1 87 ? -9.015 -7.498 4.038 1.00 93.88 87 TYR A N 1
ATOM 606 C CA . TYR A 1 87 ? -9.531 -6.424 3.202 1.00 93.88 87 TYR A CA 1
ATOM 607 C C . TYR A 1 87 ? -8.883 -6.462 1.820 1.00 93.88 87 TYR A C 1
ATOM 609 O O . TYR A 1 87 ? -7.788 -6.988 1.635 1.00 93.88 87 TYR A O 1
ATOM 617 N N . GLU A 1 88 ? -9.557 -5.863 0.848 1.00 95.88 88 GLU A N 1
ATOM 618 C CA . GLU A 1 88 ? -9.037 -5.650 -0.495 1.00 95.88 88 GLU A CA 1
ATOM 619 C C . GLU A 1 88 ? -9.030 -4.161 -0.841 1.00 95.88 88 GLU A C 1
ATOM 621 O O . GLU A 1 88 ? -9.978 -3.429 -0.536 1.00 95.88 88 GLU A O 1
ATOM 626 N N . VAL A 1 89 ? -7.958 -3.719 -1.495 1.00 96.50 89 VAL A N 1
ATOM 627 C CA . VAL A 1 89 ? -7.803 -2.364 -2.036 1.00 96.50 89 VAL A CA 1
ATOM 628 C C . VAL A 1 89 ? -7.283 -2.450 -3.463 1.00 96.50 89 VAL A C 1
ATOM 630 O O . VAL A 1 89 ? -6.292 -3.123 -3.718 1.00 96.50 89 VAL A O 1
ATOM 633 N N . ALA A 1 90 ? -7.884 -1.716 -4.394 1.00 96.56 90 ALA A N 1
ATOM 634 C CA . ALA A 1 90 ? -7.309 -1.533 -5.720 1.00 96.56 90 ALA A CA 1
ATOM 635 C C . ALA A 1 90 ? -6.188 -0.483 -5.665 1.00 96.56 90 ALA A C 1
ATOM 637 O O . ALA A 1 90 ? -6.399 0.624 -5.164 1.00 96.56 90 ALA A O 1
ATOM 638 N N . LEU A 1 91 ? -5.021 -0.814 -6.218 1.00 95.12 91 LEU A N 1
ATOM 639 C CA . LEU A 1 91 ? -3.875 0.079 -6.372 1.00 95.12 91 LEU A CA 1
ATOM 640 C C . LEU A 1 91 ? -3.689 0.462 -7.839 1.00 95.12 91 LEU A C 1
ATOM 642 O O . LEU A 1 91 ? -3.727 -0.389 -8.732 1.00 95.12 91 LEU A O 1
ATOM 646 N N . LYS A 1 92 ? -3.393 1.742 -8.077 1.00 94.12 92 LYS A N 1
ATOM 647 C CA . LYS A 1 92 ? -2.746 2.206 -9.311 1.00 94.12 92 LYS A CA 1
ATOM 648 C C . LYS A 1 92 ? -1.555 3.083 -8.964 1.00 94.12 92 LYS A C 1
ATOM 650 O O . LYS A 1 92 ? -1.685 4.009 -8.170 1.00 94.12 92 LYS A O 1
ATOM 655 N N . ASN A 1 93 ? -0.420 2.798 -9.581 1.00 90.81 93 ASN A N 1
ATOM 656 C CA . ASN A 1 93 ? 0.782 3.611 -9.534 1.00 90.81 93 ASN A CA 1
ATOM 657 C C . ASN A 1 93 ? 0.991 4.252 -10.906 1.00 90.81 93 ASN A C 1
ATOM 659 O O . ASN A 1 93 ? 1.127 3.543 -11.908 1.00 90.81 93 ASN A O 1
ATOM 663 N N . GLU A 1 94 ? 1.019 5.575 -10.938 1.00 91.75 94 GLU A N 1
ATOM 664 C CA . GLU A 1 94 ? 1.208 6.381 -12.140 1.00 91.75 94 GLU A CA 1
ATOM 665 C C . GLU A 1 94 ? 2.463 7.243 -11.996 1.00 91.75 94 GLU A C 1
ATOM 667 O O . GLU A 1 94 ? 2.827 7.641 -10.890 1.00 91.75 94 GLU A O 1
ATOM 672 N N . ASP A 1 95 ? 3.141 7.544 -13.102 1.00 88.94 95 ASP A N 1
ATOM 673 C CA . ASP A 1 95 ? 4.207 8.549 -13.092 1.00 88.94 95 ASP A CA 1
ATOM 674 C C . ASP A 1 95 ? 3.625 9.979 -13.057 1.00 88.94 95 ASP A C 1
ATOM 676 O O . ASP A 1 95 ? 2.415 10.198 -13.148 1.00 88.94 95 ASP A O 1
ATOM 680 N N . CYS A 1 96 ? 4.488 10.991 -12.969 1.00 86.75 96 CYS A N 1
ATOM 681 C CA . CYS A 1 96 ? 4.055 12.395 -13.007 1.00 86.75 96 CYS A CA 1
ATOM 682 C C . CYS A 1 96 ? 3.393 12.843 -14.322 1.00 86.75 96 CYS A C 1
ATOM 684 O O . CYS A 1 96 ? 2.850 13.945 -14.376 1.00 86.75 96 CYS A O 1
ATOM 686 N N . ASN A 1 97 ? 3.428 12.019 -15.369 1.00 89.50 97 ASN A N 1
ATOM 687 C CA . ASN A 1 97 ? 2.748 12.260 -16.638 1.00 89.50 97 ASN A CA 1
ATOM 688 C C . ASN A 1 97 ? 1.441 11.456 -16.746 1.00 89.50 97 ASN A C 1
ATOM 690 O O . ASN A 1 97 ? 0.862 11.384 -17.828 1.00 89.50 97 ASN A O 1
ATOM 694 N N . SER A 1 98 ? 0.963 10.871 -15.640 1.00 89.88 98 SER A N 1
ATOM 695 C CA . SER A 1 98 ? -0.228 10.009 -15.589 1.00 89.88 98 SER A CA 1
ATOM 696 C C . SER A 1 98 ? -0.100 8.722 -16.414 1.00 89.88 98 SER A C 1
ATOM 698 O O . SER A 1 98 ? -1.099 8.134 -16.829 1.00 89.88 98 SER A O 1
ATOM 700 N N . ASN A 1 99 ? 1.125 8.257 -16.669 1.00 89.81 99 ASN A N 1
ATOM 701 C CA . ASN A 1 99 ? 1.328 6.960 -17.292 1.00 89.81 99 ASN A CA 1
ATOM 702 C C . ASN A 1 99 ? 1.259 5.860 -16.239 1.00 89.81 99 ASN A C 1
ATOM 704 O O . ASN A 1 99 ? 2.029 5.859 -15.273 1.00 89.81 99 ASN A O 1
ATOM 708 N N . LEU A 1 100 ? 0.394 4.877 -16.477 1.00 89.81 100 LEU A N 1
ATOM 709 C CA . LEU A 1 100 ? 0.246 3.716 -15.610 1.00 89.81 100 LEU A CA 1
ATOM 710 C C . LEU A 1 100 ? 1.524 2.865 -15.603 1.00 89.81 100 LEU A C 1
ATOM 712 O O . LEU A 1 100 ? 1.964 2.372 -16.649 1.00 89.81 100 LEU A O 1
ATOM 716 N N . GLN A 1 101 ? 2.081 2.676 -14.408 1.00 87.31 101 GLN A N 1
ATOM 717 C CA . GLN A 1 101 ? 3.283 1.881 -14.152 1.00 87.31 101 GLN A CA 1
ATOM 718 C C . GLN A 1 101 ? 2.927 0.491 -13.630 1.00 87.31 101 GLN A C 1
ATOM 720 O O . GLN A 1 101 ? 3.352 -0.519 -14.195 1.00 87.31 101 GLN A O 1
ATOM 725 N N . LEU A 1 102 ? 2.135 0.446 -12.558 1.00 88.12 102 LEU A N 1
ATOM 726 C CA . LEU A 1 102 ? 1.694 -0.776 -11.890 1.00 88.12 102 LEU A CA 1
ATOM 727 C C . LEU A 1 102 ? 0.238 -0.633 -11.461 1.00 88.12 102 LEU A C 1
ATOM 729 O O . LEU A 1 102 ? -0.190 0.452 -11.070 1.00 88.12 102 LEU A O 1
ATOM 733 N N . PHE A 1 103 ? -0.517 -1.722 -11.507 1.00 91.56 103 PHE A N 1
ATOM 734 C CA . PHE A 1 103 ? -1.891 -1.748 -11.015 1.00 91.56 103 PHE A CA 1
ATOM 735 C C . PHE A 1 103 ? -2.311 -3.153 -10.604 1.00 91.56 103 PHE A C 1
ATOM 737 O O . PHE A 1 103 ? -1.741 -4.135 -11.070 1.00 91.56 103 PHE A O 1
ATOM 744 N N . GLY A 1 104 ? -3.315 -3.258 -9.746 1.00 93.00 104 GLY A N 1
ATOM 745 C CA . GLY A 1 104 ? -3.844 -4.544 -9.304 1.00 93.00 104 GLY A CA 1
ATOM 746 C C . GLY A 1 104 ? -4.568 -4.424 -7.975 1.00 93.00 104 GLY A C 1
ATOM 747 O O . GLY A 1 104 ? -4.783 -3.318 -7.478 1.00 93.00 104 GLY A O 1
ATOM 748 N N . ASN A 1 105 ? -4.919 -5.568 -7.400 1.00 94.69 105 ASN A N 1
ATOM 749 C CA . ASN A 1 105 ? -5.521 -5.631 -6.077 1.00 94.69 105 ASN A CA 1
ATOM 750 C C . ASN A 1 105 ? -4.454 -5.934 -5.023 1.00 94.69 105 ASN A C 1
ATOM 752 O O . ASN A 1 105 ? -3.545 -6.740 -5.228 1.00 94.69 105 ASN A O 1
ATOM 756 N N . LEU A 1 106 ? -4.587 -5.261 -3.889 1.00 95.31 106 LEU A N 1
ATOM 757 C CA . LEU A 1 106 ? -3.849 -5.499 -2.666 1.00 95.31 106 LEU A CA 1
ATOM 758 C C . LEU A 1 106 ? -4.748 -6.294 -1.724 1.00 95.31 106 LEU A C 1
ATOM 760 O O . LEU A 1 106 ? -5.839 -5.830 -1.390 1.00 95.31 106 LEU A O 1
ATOM 764 N N . HIS A 1 107 ? -4.266 -7.437 -1.254 1.00 95.94 107 HIS A N 1
ATOM 765 C CA . HIS A 1 107 ? -4.859 -8.151 -0.131 1.00 95.94 107 HIS A CA 1
ATOM 766 C C . HIS A 1 107 ? -4.209 -7.668 1.162 1.00 95.94 107 HIS A C 1
ATOM 768 O O . HIS A 1 107 ? -2.982 -7.678 1.298 1.00 95.94 107 HIS A O 1
ATOM 774 N N . LEU A 1 108 ? -5.042 -7.212 2.088 1.00 95.31 108 LEU A N 1
ATOM 775 C CA . LEU A 1 108 ? -4.647 -6.588 3.338 1.00 95.31 108 LEU A CA 1
ATOM 776 C C . LEU A 1 108 ? -5.086 -7.467 4.505 1.00 95.31 108 LEU A C 1
ATOM 778 O O . LEU A 1 108 ? -6.278 -7.692 4.690 1.00 95.31 108 LEU A O 1
ATOM 782 N N . ASP A 1 109 ? -4.137 -7.886 5.329 1.00 93.69 109 ASP A N 1
ATOM 783 C CA . ASP A 1 109 ? -4.400 -8.582 6.585 1.00 93.69 109 ASP A CA 1
ATOM 784 C C . ASP A 1 109 ? -4.167 -7.600 7.736 1.00 93.69 109 ASP A C 1
ATOM 786 O O . ASP A 1 109 ? -3.041 -7.133 7.942 1.00 93.69 109 ASP A O 1
ATOM 790 N N . TYR A 1 110 ? -5.213 -7.245 8.485 1.00 91.81 110 TYR A N 1
ATOM 791 C CA . TYR A 1 110 ? -5.058 -6.353 9.633 1.00 91.81 110 TYR A CA 1
ATOM 792 C C . TYR A 1 110 ? -4.181 -6.992 10.717 1.00 91.81 110 TYR A C 1
ATOM 794 O O . TYR A 1 110 ? -4.357 -8.159 11.065 1.00 91.81 110 TYR A O 1
ATOM 802 N N . THR A 1 111 ? -3.247 -6.213 11.272 1.00 90.12 111 THR A N 1
ATOM 803 C CA . THR A 1 111 ? -2.269 -6.725 12.245 1.00 90.12 111 THR A CA 1
ATOM 804 C C . THR A 1 111 ? -2.353 -6.102 13.624 1.00 90.12 111 THR A C 1
ATOM 806 O O . THR A 1 111 ? -2.205 -6.834 14.596 1.00 90.12 111 THR A O 1
ATOM 809 N N . ARG A 1 112 ? -2.502 -4.776 13.727 1.00 90.56 112 ARG A N 1
ATOM 810 C CA . ARG A 1 112 ? -2.515 -4.049 15.007 1.00 90.56 112 ARG A CA 1
ATOM 811 C C . ARG A 1 112 ? -2.875 -2.579 14.842 1.00 90.56 112 ARG A C 1
ATOM 813 O O . ARG A 1 112 ? -2.761 -2.019 13.747 1.00 90.56 112 ARG A O 1
ATOM 820 N N . THR A 1 113 ? -3.198 -1.925 15.951 1.00 91.62 113 THR A N 1
ATOM 821 C CA . THR A 1 113 ? -3.274 -0.465 16.068 1.00 91.62 113 THR A CA 1
ATOM 822 C C . THR A 1 113 ? -2.331 0.091 17.138 1.00 91.62 113 THR A C 1
ATOM 824 O O . THR A 1 113 ? -1.940 -0.611 18.064 1.00 91.62 113 THR A O 1
ATOM 827 N N . TRP A 1 114 ? -1.928 1.357 17.013 1.00 91.12 114 TRP A N 1
ATOM 828 C CA . TRP A 1 114 ? -1.229 2.090 18.075 1.00 91.12 114 TRP A CA 1
ATOM 829 C C . TRP A 1 114 ? -1.561 3.581 18.017 1.00 91.12 114 TRP A C 1
ATOM 831 O O . TRP A 1 114 ? -2.157 4.068 17.055 1.00 91.12 114 TRP A O 1
ATOM 841 N N . ARG A 1 115 ? -1.169 4.316 19.062 1.00 91.12 115 ARG A N 1
ATOM 842 C CA . ARG A 1 115 ? -1.179 5.783 19.054 1.00 91.12 115 ARG A CA 1
ATOM 843 C C . ARG A 1 115 ? 0.166 6.312 18.601 1.00 91.12 115 ARG A C 1
ATOM 845 O O . ARG A 1 115 ? 1.196 5.939 19.159 1.00 91.12 115 ARG A O 1
ATOM 852 N N . GLU A 1 116 ? 0.142 7.219 17.645 1.00 91.31 116 GLU A N 1
ATOM 853 C CA . GLU A 1 116 ? 1.301 7.960 17.179 1.00 91.31 116 GLU A CA 1
ATOM 854 C C . GLU A 1 116 ? 1.158 9.439 17.543 1.00 91.31 116 GLU A C 1
ATOM 856 O O . GLU A 1 116 ? 0.104 10.048 17.355 1.00 91.31 116 GLU A O 1
ATOM 861 N N . ILE A 1 117 ? 2.229 10.024 18.080 1.00 89.31 117 ILE A N 1
ATOM 862 C CA . ILE A 1 117 ? 2.287 11.451 18.395 1.00 89.31 117 ILE A CA 1
ATOM 863 C C . ILE A 1 117 ? 2.857 12.167 17.174 1.00 89.31 117 ILE A C 1
ATOM 865 O O . ILE A 1 117 ? 4.019 11.979 16.819 1.00 89.31 117 ILE A O 1
ATOM 869 N N . VAL A 1 118 ? 2.046 13.010 16.542 1.00 84.38 118 VAL A N 1
ATOM 870 C CA . VAL A 1 118 ? 2.429 13.764 15.349 1.00 84.38 118 VAL A CA 1
ATOM 871 C C . VAL A 1 118 ? 2.731 15.211 15.735 1.00 84.38 118 VAL A C 1
ATOM 873 O O . VAL A 1 118 ? 1.858 15.952 16.194 1.00 84.38 118 VAL A O 1
ATOM 876 N N . GLY A 1 119 ? 3.982 15.630 15.532 1.00 81.00 119 GLY A N 1
ATOM 877 C CA . GLY A 1 119 ? 4.433 17.000 15.788 1.00 81.00 119 GLY A CA 1
ATOM 878 C C . GLY A 1 119 ? 4.338 17.407 17.264 1.00 81.00 119 GLY A C 1
ATOM 879 O O . GLY A 1 119 ? 4.708 16.650 18.157 1.00 81.00 119 GLY A O 1
ATOM 880 N N . THR A 1 120 ? 3.849 18.620 17.536 1.00 75.88 120 THR A N 1
ATOM 881 C CA . THR A 1 120 ? 3.789 19.216 18.884 1.00 75.88 120 THR A CA 1
ATOM 882 C C . THR A 1 120 ? 2.594 18.725 19.717 1.00 75.88 120 THR A C 1
ATOM 884 O O . THR A 1 120 ? 1.893 19.530 20.327 1.00 75.88 120 THR A O 1
ATOM 887 N N . GLY A 1 121 ? 2.347 17.411 19.741 1.00 75.00 121 GLY A N 1
ATOM 888 C CA . GLY A 1 121 ? 1.431 16.779 20.702 1.00 75.00 121 GLY A CA 1
ATOM 889 C C . GLY A 1 121 ? 0.041 16.396 20.188 1.00 75.00 121 GLY A C 1
ATOM 890 O O . GLY A 1 121 ? -0.834 16.115 21.001 1.00 75.00 121 GLY A O 1
ATOM 891 N N . SER A 1 122 ? -0.195 16.368 18.872 1.00 82.12 122 SER A N 1
ATOM 892 C CA . SER A 1 122 ? -1.441 15.794 18.340 1.00 82.12 122 SER A CA 1
ATOM 893 C C . SER A 1 122 ? -1.320 14.273 18.259 1.00 82.12 122 SER A C 1
ATOM 895 O O . SER A 1 122 ? -0.460 13.767 17.544 1.00 82.12 122 SER A O 1
ATOM 897 N N . GLU A 1 123 ? -2.174 13.539 18.971 1.00 86.06 123 GLU A N 1
ATOM 898 C CA . GLU A 1 123 ? -2.250 12.079 18.853 1.00 86.06 123 GLU A CA 1
ATOM 899 C C . GLU A 1 123 ? -3.084 11.679 17.631 1.00 86.06 123 GLU A C 1
ATOM 901 O O . GLU A 1 123 ? -4.153 12.240 17.373 1.00 86.06 123 GLU A O 1
ATOM 906 N N . LYS A 1 124 ? -2.612 10.675 16.895 1.00 88.75 124 LYS A N 1
ATOM 907 C CA . LYS A 1 124 ? -3.394 9.943 15.898 1.00 88.75 124 LYS A CA 1
ATOM 908 C C . LYS A 1 124 ? -3.373 8.465 16.238 1.00 88.75 124 LYS A C 1
ATOM 910 O O . LYS A 1 124 ? -2.397 7.959 16.781 1.00 88.75 124 LYS A O 1
ATOM 915 N N . GLN A 1 125 ? -4.452 7.772 15.916 1.00 90.31 125 GLN A N 1
ATOM 916 C CA . GLN A 1 125 ? -4.453 6.320 15.913 1.00 90.31 125 GLN A CA 1
ATOM 917 C C . GLN A 1 125 ? -4.049 5.834 14.519 1.00 90.31 125 GLN A C 1
ATOM 919 O O . GLN A 1 125 ? -4.494 6.403 13.525 1.00 90.31 125 GLN A O 1
ATOM 924 N N . VAL A 1 126 ? -3.192 4.818 14.468 1.00 91.88 126 VAL A N 1
ATOM 925 C CA . VAL A 1 126 ? -2.685 4.208 13.232 1.00 91.88 126 VAL A CA 1
ATOM 926 C C . VAL A 1 126 ? -3.137 2.755 13.178 1.00 91.88 126 VAL A C 1
ATOM 928 O O . VAL A 1 126 ? -3.140 2.082 14.212 1.00 91.88 126 VAL A O 1
ATOM 931 N N . TRP A 1 127 ? -3.522 2.262 12.002 1.00 92.81 127 TRP A N 1
ATOM 932 C CA . TRP A 1 127 ? -3.965 0.881 11.797 1.00 92.81 127 TRP A CA 1
ATOM 933 C C . TRP A 1 127 ? -3.083 0.226 10.746 1.00 92.81 127 TRP A C 1
ATOM 935 O O . TRP A 1 127 ? -3.111 0.626 9.590 1.00 92.81 127 TRP A O 1
ATOM 945 N N . ARG A 1 128 ? -2.332 -0.805 11.138 1.00 94.00 128 ARG A N 1
ATOM 946 C CA . ARG A 1 128 ? -1.407 -1.479 10.227 1.00 94.00 128 ARG A CA 1
ATOM 947 C C . ARG A 1 128 ? -2.005 -2.722 9.612 1.00 94.00 128 ARG A C 1
ATOM 949 O O . ARG A 1 128 ? -2.482 -3.618 10.318 1.00 94.00 128 ARG A O 1
ATOM 956 N N . PHE A 1 129 ? -1.803 -2.835 8.312 1.00 94.88 129 PHE A N 1
ATOM 957 C CA . PHE A 1 129 ? -2.079 -4.018 7.519 1.00 94.88 129 PHE A CA 1
ATOM 958 C C . PHE A 1 129 ? -0.781 -4.599 6.970 1.00 94.88 129 PHE A C 1
ATOM 960 O O . PHE A 1 129 ? 0.115 -3.857 6.563 1.00 94.88 129 PHE A O 1
ATOM 967 N N . VAL A 1 130 ? -0.685 -5.925 6.928 1.00 96.31 130 VAL A N 1
ATOM 968 C CA . VAL A 1 130 ? 0.260 -6.618 6.048 1.00 96.31 130 VAL A CA 1
ATOM 969 C C . VAL A 1 130 ? -0.363 -6.675 4.667 1.00 96.31 130 VAL A C 1
ATOM 971 O O . VAL A 1 130 ? -1.527 -7.033 4.521 1.00 96.31 130 VAL A O 1
ATOM 974 N N . VAL A 1 131 ? 0.420 -6.320 3.659 1.00 96.19 131 VAL A N 1
ATOM 975 C CA . VAL A 1 131 ? -0.029 -6.237 2.273 1.00 96.19 131 VAL A CA 1
ATOM 976 C C . VAL A 1 131 ? 0.613 -7.346 1.466 1.00 96.19 131 VAL A C 1
ATOM 978 O O . VAL A 1 131 ? 1.828 -7.542 1.543 1.00 96.19 131 VAL A O 1
ATOM 981 N N . LYS A 1 132 ? -0.194 -8.028 0.661 1.00 94.75 132 LYS A N 1
ATOM 982 C CA . LYS A 1 132 ? 0.236 -8.942 -0.400 1.00 94.75 132 LYS A CA 1
ATOM 983 C C . LYS A 1 132 ? -0.380 -8.456 -1.699 1.00 94.75 132 LYS A C 1
ATOM 985 O O . LYS A 1 132 ? -1.559 -8.101 -1.715 1.00 94.75 132 LYS A O 1
ATOM 990 N N . ALA A 1 133 ? 0.392 -8.417 -2.772 1.00 90.19 133 ALA A N 1
ATOM 991 C CA . ALA A 1 133 ? -0.112 -7.896 -4.029 1.00 90.19 133 ALA A CA 1
ATOM 992 C C . ALA A 1 133 ? 0.457 -8.621 -5.239 1.00 90.19 133 ALA A C 1
ATOM 994 O O . ALA A 1 133 ? 1.673 -8.781 -5.381 1.00 90.19 133 ALA A O 1
ATOM 995 N N . ASP A 1 134 ? -0.461 -8.955 -6.139 1.00 83.06 134 ASP A N 1
ATOM 996 C CA . ASP A 1 134 ? -0.181 -9.438 -7.481 1.00 83.06 134 ASP A CA 1
ATOM 997 C C . ASP A 1 134 ? -0.414 -8.276 -8.448 1.00 83.06 134 ASP A C 1
ATOM 999 O O . ASP A 1 134 ? -1.520 -8.047 -8.947 1.00 83.06 134 ASP A O 1
ATOM 1003 N N . LEU A 1 135 ? 0.633 -7.474 -8.657 1.00 85.31 135 LEU A N 1
ATOM 1004 C CA . LEU A 1 135 ? 0.551 -6.283 -9.497 1.00 85.31 135 LEU A CA 1
ATOM 1005 C C . LEU A 1 135 ? 0.901 -6.603 -10.948 1.00 85.31 135 LEU A C 1
ATOM 1007 O O . LEU A 1 135 ? 1.862 -7.308 -11.257 1.00 85.31 135 LEU A O 1
ATOM 1011 N N . GLN A 1 136 ? 0.128 -6.016 -11.849 1.00 85.12 136 GLN A N 1
ATOM 1012 C CA . GLN A 1 136 ? 0.333 -6.051 -13.286 1.00 85.12 136 GLN A CA 1
ATOM 1013 C C . GLN A 1 136 ? 1.100 -4.814 -13.741 1.00 85.12 136 GLN A C 1
ATOM 1015 O O . GLN A 1 136 ? 0.953 -3.721 -13.187 1.00 85.12 136 GLN A O 1
ATOM 1020 N N . ARG A 1 137 ? 1.911 -4.979 -14.789 1.00 82.06 137 ARG A N 1
ATOM 1021 C CA . ARG A 1 137 ? 2.613 -3.866 -15.428 1.00 82.06 137 ARG A CA 1
ATOM 1022 C C . ARG A 1 137 ? 1.649 -3.081 -16.312 1.00 82.06 137 ARG A C 1
ATOM 1024 O O . ARG A 1 137 ? 0.912 -3.669 -17.099 1.00 82.06 137 ARG A O 1
ATOM 1031 N N . GLY A 1 138 ? 1.694 -1.760 -16.193 1.00 81.56 138 GLY A N 1
ATOM 1032 C CA . GLY A 1 138 ? 1.024 -0.854 -17.114 1.00 81.56 138 GLY A CA 1
ATOM 1033 C C . GLY A 1 138 ? 1.754 -0.715 -18.452 1.00 81.56 138 GLY A C 1
ATOM 1034 O O . GLY A 1 138 ? 2.645 -1.485 -18.810 1.00 81.56 138 GLY A O 1
ATOM 1035 N N . ASN A 1 139 ? 1.369 0.309 -19.206 1.00 74.88 139 ASN A N 1
ATOM 1036 C CA . ASN A 1 139 ? 1.738 0.458 -20.618 1.00 74.88 139 ASN A CA 1
ATOM 1037 C C . ASN A 1 139 ? 3.116 1.105 -20.806 1.00 74.88 139 ASN A C 1
ATOM 1039 O O . ASN A 1 139 ? 3.595 1.244 -21.931 1.00 74.88 139 ASN A O 1
ATOM 1043 N N . THR A 1 140 ? 3.731 1.550 -19.713 1.00 68.81 140 THR A N 1
ATOM 1044 C CA . THR A 1 140 ? 4.992 2.281 -19.735 1.00 68.81 140 THR A CA 1
ATOM 1045 C C . THR A 1 140 ? 6.029 1.582 -18.880 1.00 68.81 140 THR A C 1
ATOM 1047 O O . THR A 1 140 ? 5.735 0.973 -17.852 1.00 68.81 140 THR A O 1
ATOM 1050 N N . ASN A 1 141 ? 7.256 1.597 -19.385 1.00 59.72 141 ASN A N 1
ATOM 1051 C CA . ASN A 1 141 ? 8.349 0.814 -18.849 1.00 59.72 141 ASN A CA 1
ATOM 1052 C C . ASN A 1 141 ? 9.222 1.736 -17.994 1.00 59.72 141 ASN A C 1
ATOM 1054 O O . ASN A 1 141 ? 10.248 2.227 -18.461 1.00 59.72 141 ASN A O 1
ATOM 1058 N N . PHE A 1 142 ? 8.804 2.023 -16.758 1.00 62.78 142 PHE A N 1
ATOM 1059 C CA . PHE A 1 142 ? 9.748 2.587 -15.799 1.00 62.78 142 PHE A CA 1
ATOM 1060 C C . PHE A 1 142 ? 10.777 1.509 -15.440 1.00 62.78 142 PHE A C 1
ATOM 1062 O O . PHE A 1 142 ? 10.427 0.370 -15.120 1.00 62.78 142 PHE A O 1
ATOM 1069 N N . GLY A 1 143 ? 12.053 1.868 -15.590 1.00 57.91 143 GLY A N 1
ATOM 1070 C CA . GLY A 1 143 ? 13.120 0.991 -16.074 1.00 57.91 143 GLY A CA 1
ATOM 1071 C C . GLY A 1 143 ? 13.429 -0.293 -15.308 1.00 57.91 143 GLY A C 1
ATOM 1072 O O . GLY A 1 143 ? 14.238 -1.059 -15.813 1.00 57.91 143 GLY A O 1
ATOM 1073 N N . CYS A 1 144 ? 12.830 -0.571 -14.147 1.00 65.75 144 CYS A N 1
ATOM 1074 C CA . CYS A 1 144 ? 13.151 -1.764 -13.350 1.00 65.75 144 CYS A CA 1
ATOM 1075 C C . CYS A 1 144 ? 11.985 -2.273 -12.493 1.00 65.75 144 CYS A C 1
ATOM 1077 O O . CYS A 1 144 ? 12.212 -2.864 -11.439 1.00 65.75 144 CYS A O 1
ATOM 1079 N N . ASN A 1 145 ? 10.733 -2.064 -12.917 1.00 60.66 145 ASN A N 1
ATOM 1080 C CA . ASN A 1 145 ? 9.565 -2.524 -12.146 1.00 60.66 145 ASN A CA 1
ATOM 1081 C C . ASN A 1 145 ? 9.554 -4.050 -11.910 1.00 60.66 145 ASN A C 1
ATOM 1083 O O . ASN A 1 145 ? 8.884 -4.528 -10.997 1.00 60.66 145 ASN A O 1
ATOM 1087 N N . VAL A 1 146 ? 10.297 -4.808 -12.726 1.00 64.12 146 VAL A N 1
ATOM 1088 C CA . VAL A 1 146 ? 10.524 -6.249 -12.580 1.00 64.12 146 VAL A CA 1
ATOM 1089 C C . VAL A 1 146 ? 12.005 -6.523 -12.874 1.00 64.12 146 VAL A C 1
ATOM 1091 O O . VAL A 1 146 ? 12.477 -6.097 -13.931 1.00 64.12 146 VAL A O 1
ATOM 1094 N N . PRO A 1 147 ? 12.741 -7.219 -11.990 1.00 60.56 147 PRO A N 1
ATOM 1095 C CA . PRO A 1 147 ? 14.108 -7.651 -12.260 1.00 60.56 147 PRO A CA 1
ATOM 1096 C C . PRO A 1 147 ? 14.247 -8.376 -13.605 1.00 60.56 147 PRO A C 1
ATOM 1098 O O . PRO A 1 147 ? 13.470 -9.281 -13.910 1.00 60.56 147 PRO A O 1
ATOM 1101 N N . ASN A 1 148 ? 15.283 -8.039 -14.382 1.00 60.41 148 ASN A N 1
ATOM 1102 C CA . ASN A 1 148 ? 15.543 -8.658 -15.692 1.00 60.41 148 ASN A CA 1
ATOM 1103 C C . ASN A 1 148 ? 15.721 -10.189 -15.615 1.00 60.41 148 ASN A C 1
ATOM 1105 O O . ASN A 1 148 ? 15.473 -10.892 -16.593 1.00 60.41 148 ASN A O 1
ATOM 1109 N N . CYS A 1 149 ? 16.114 -10.723 -14.452 1.00 59.38 149 CYS A N 1
ATOM 1110 C CA . CYS A 1 149 ? 16.264 -12.160 -14.215 1.00 59.38 149 CYS A CA 1
ATOM 1111 C C . CYS A 1 149 ? 14.937 -12.934 -14.136 1.00 59.38 149 CYS A C 1
ATOM 1113 O O . CYS A 1 149 ? 14.964 -14.159 -14.229 1.00 59.38 149 CYS A O 1
ATOM 1115 N N . LEU A 1 150 ? 13.787 -12.260 -14.010 1.00 60.41 150 LEU A N 1
ATOM 1116 C CA . LEU A 1 150 ? 12.474 -12.918 -14.012 1.00 60.41 150 LEU A CA 1
ATOM 1117 C C . LEU A 1 150 ? 12.003 -13.340 -15.420 1.00 60.41 150 LEU A C 1
ATOM 1119 O O . LEU A 1 150 ? 10.977 -14.006 -15.547 1.00 60.41 150 LEU A O 1
ATOM 1123 N N . GLY A 1 151 ? 12.782 -13.046 -16.472 1.00 59.56 151 GLY A N 1
ATOM 1124 C CA . GLY A 1 151 ? 12.661 -13.677 -17.792 1.00 59.56 151 GLY A CA 1
ATOM 1125 C C . GLY A 1 151 ? 11.229 -13.723 -18.351 1.00 59.56 151 GLY A C 1
ATOM 1126 O O . GLY A 1 151 ? 10.535 -12.712 -18.407 1.00 59.56 151 GLY A O 1
ATOM 1127 N N . THR A 1 152 ? 10.791 -14.912 -18.776 1.00 52.66 152 THR A N 1
ATOM 1128 C CA . THR A 1 152 ? 9.454 -15.218 -19.328 1.00 52.66 152 THR A CA 1
ATOM 1129 C C . THR A 1 152 ? 8.339 -15.362 -18.283 1.00 52.66 152 THR A C 1
ATOM 1131 O O . THR A 1 152 ? 7.184 -15.550 -18.666 1.00 52.66 152 THR A O 1
ATOM 1134 N N . HIS A 1 153 ? 8.645 -15.265 -16.984 1.00 58.41 153 HIS A N 1
ATOM 1135 C CA . HIS A 1 153 ? 7.676 -15.373 -15.886 1.00 58.41 153 HIS A CA 1
ATOM 1136 C C . HIS A 1 153 ? 7.658 -14.074 -15.064 1.00 58.41 153 HIS A C 1
ATOM 1138 O O . HIS A 1 153 ? 8.172 -14.038 -13.947 1.00 58.41 153 HIS A O 1
ATOM 1144 N N . PRO A 1 154 ? 7.075 -12.986 -15.601 1.00 58.97 154 PRO A N 1
ATOM 1145 C CA . PRO A 1 154 ? 7.209 -11.638 -15.049 1.00 58.97 15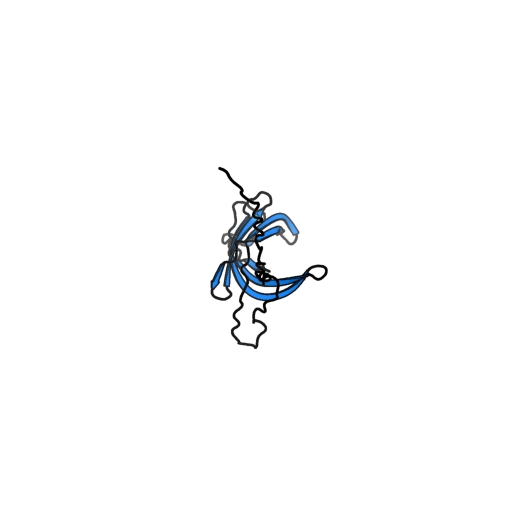4 PRO A CA 1
ATOM 1146 C C . PRO A 1 154 ? 6.376 -11.384 -13.779 1.00 58.97 154 PRO A C 1
ATOM 1148 O O . PRO A 1 154 ? 6.120 -10.226 -13.449 1.00 58.97 154 PRO A O 1
ATOM 1151 N N . THR A 1 155 ? 5.927 -12.424 -13.072 1.00 60.62 155 THR A N 1
ATOM 1152 C CA . THR A 1 155 ? 5.115 -12.260 -11.864 1.00 60.62 155 THR A CA 1
ATOM 1153 C C . THR A 1 155 ? 6.026 -11.903 -10.694 1.00 60.62 155 THR A C 1
ATOM 1155 O O . THR A 1 155 ? 6.609 -12.767 -10.042 1.00 60.62 155 THR A O 1
ATOM 1158 N N . ALA A 1 156 ? 6.179 -10.604 -10.450 1.00 67.69 156 ALA A N 1
ATOM 1159 C CA . ALA A 1 156 ? 6.748 -10.108 -9.210 1.00 67.69 156 ALA A CA 1
ATOM 1160 C C . ALA A 1 156 ? 5.668 -10.176 -8.124 1.00 67.69 156 ALA A C 1
ATOM 1162 O O . ALA A 1 156 ? 4.591 -9.605 -8.277 1.00 67.69 156 ALA A O 1
ATOM 1163 N N . PHE A 1 157 ? 5.961 -10.890 -7.040 1.00 76.56 157 PHE A N 1
ATOM 1164 C CA . PHE A 1 157 ? 5.129 -10.880 -5.843 1.00 76.56 157 PHE A CA 1
ATOM 1165 C C . PHE A 1 157 ? 5.564 -9.721 -4.949 1.00 76.56 157 PHE A C 1
ATOM 1167 O O . PHE A 1 157 ? 6.745 -9.612 -4.602 1.00 76.56 157 PHE A O 1
ATOM 1174 N N . TYR A 1 158 ? 4.621 -8.862 -4.570 1.00 83.25 158 TYR A N 1
ATOM 1175 C CA . TYR A 1 158 ? 4.890 -7.707 -3.720 1.00 83.25 158 TYR A CA 1
ATOM 1176 C C . TYR A 1 158 ? 4.341 -7.956 -2.316 1.00 83.25 158 TYR A C 1
ATOM 1178 O O . TYR A 1 158 ? 3.217 -8.430 -2.147 1.00 83.25 158 TYR A O 1
ATOM 1186 N N . TYR A 1 159 ? 5.131 -7.603 -1.301 1.00 89.44 159 TYR A N 1
ATOM 1187 C CA . TYR A 1 159 ? 4.720 -7.655 0.098 1.00 89.44 159 TYR A CA 1
ATOM 1188 C C . TYR A 1 159 ? 5.165 -6.395 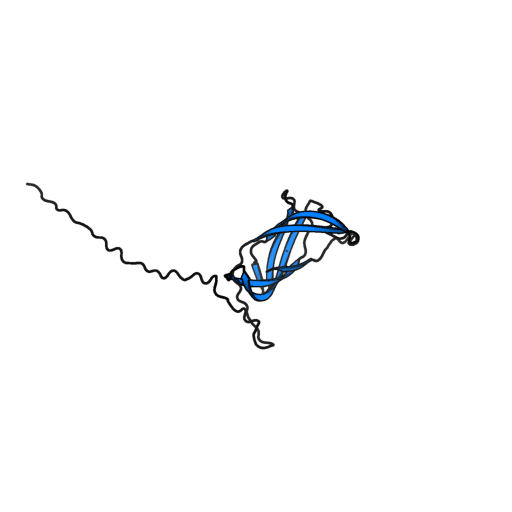0.842 1.00 89.44 159 TYR A C 1
ATOM 1190 O O . TYR A 1 159 ? 6.196 -5.804 0.515 1.00 89.44 159 TYR A O 1
ATOM 1198 N N . GLY A 1 160 ? 4.404 -5.978 1.850 1.00 91.88 160 GLY A N 1
ATOM 1199 C CA . GLY A 1 160 ? 4.736 -4.780 2.617 1.00 91.88 160 GLY A CA 1
ATOM 1200 C C . GLY A 1 160 ? 3.761 -4.491 3.748 1.00 91.88 160 GLY A C 1
ATOM 1201 O O . GLY A 1 160 ? 3.049 -5.381 4.210 1.00 91.88 160 GLY A O 1
ATOM 1202 N N . TYR A 1 161 ? 3.743 -3.231 4.177 1.00 93.31 161 TYR A N 1
ATOM 1203 C CA . TYR A 1 161 ? 2.816 -2.722 5.181 1.00 93.31 161 TYR A CA 1
ATOM 1204 C C . TYR A 1 161 ? 2.088 -1.483 4.658 1.00 93.31 161 TYR A C 1
ATOM 1206 O O . TYR A 1 161 ? 2.663 -0.710 3.890 1.00 93.31 161 TYR A O 1
ATOM 1214 N N . LEU A 1 162 ? 0.842 -1.309 5.093 1.00 93.12 162 LEU A N 1
ATOM 1215 C CA . LEU A 1 162 ? 0.043 -0.100 4.902 1.00 93.12 162 LEU A CA 1
ATOM 1216 C C . LEU A 1 162 ? -0.426 0.373 6.279 1.00 93.12 162 LEU A C 1
ATOM 1218 O O . LEU A 1 162 ? -0.935 -0.445 7.045 1.00 93.12 162 LEU A O 1
ATOM 1222 N N . ASP A 1 163 ? -0.233 1.660 6.561 1.00 91.19 163 ASP A N 1
ATOM 1223 C CA . ASP A 1 163 ? -0.508 2.320 7.843 1.00 91.19 163 ASP A CA 1
ATOM 1224 C C . ASP A 1 163 ? -1.471 3.503 7.666 1.00 91.19 163 ASP A C 1
ATOM 1226 O O . ASP A 1 163 ? -1.352 4.198 6.626 1.00 91.19 163 ASP A O 1
#

Sequence (163 aa):
MTSSSSFVFAFALLVASLIPSGRASAQCYQPDGLDGLPCTTALSTLPAFPPALLPAQSICWDGCVLAGQGCGVVSLSAPTQLQCAEYEVALKNEDCNSNLQLFGNLHLDYTRTWREIVGTGSEKQVWRFVVKADLQRGNTNFGCNVPNCLGTHPTAFYYGYLD

Foldseek 3Di:
DDDDDDDDDDPDPPPDPPPVPPPPPQADDDFQCPPDDPPDDGQGDDDFDAKDKAWDKDWDDDPNDGPDIFTKIKTWHTWDADDGQKTKIWIFIATPVRFTAKTFIKIWGWDGKDWDQDPPGDIDIDTKTKIKTFIDGTPDPPDPPAPPVCPPPRGDIDIDMDD

Organism: NCBI:txid2528011

pLDDT: mean 77.9, std 16.72, range [40.47, 97.44]

Radius of gyration: 26.87 Å; chains: 1; bounding box: 92×70×47 Å